Protein AF-A0A935WSQ1-F1 (afdb_monomer_lite)

Foldseek 3Di:
DDDQLVVLQQCQQQLCVLVVHDSVVSSLLQSLLCVQPVSVVLLVVLLVVLLCVVPVPDDPVRSVVLLVVLVVDDDRHHHADDDPVLSLLLLLCSLSSCVSSVNDDPDSVVCCVDPVNVVSPNSNSNRSSNSSNVSSND

pLDDT: mean 92.57, std 6.78, range [64.44, 98.25]

Sequence (138 aa):
MMNRERLTEMLTPTAAKLRNLRLDDAYHRVSEALR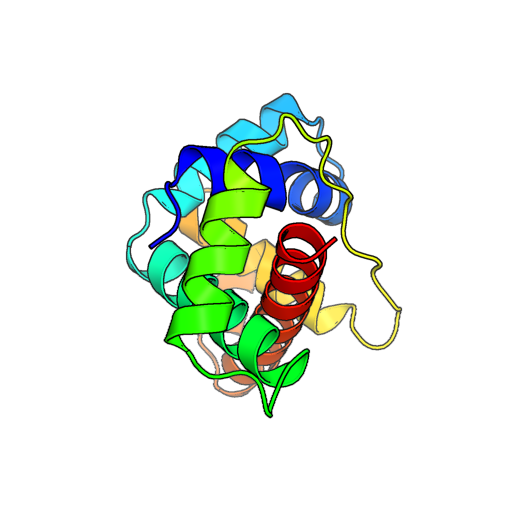NPRFLADLQTSIWEGLEAERPDEPEATRLDRVEKRGQRPRRYKAATVRPSDEGAWTAFSIWLDQSANIASGEAVDLLATDDGQRILRRGLALIGRHLANELLR

Structure (mmCIF, N/CA/C/O backbone):
data_AF-A0A935WSQ1-F1
#
_entry.id   AF-A0A935WSQ1-F1
#
loop_
_atom_site.group_PDB
_atom_site.id
_atom_site.type_symbol
_atom_site.label_atom_id
_atom_site.label_alt_id
_atom_site.label_comp_id
_atom_site.label_asym_id
_atom_site.label_entity_id
_atom_site.label_seq_id
_atom_site.pdbx_PDB_ins_code
_atom_site.Cartn_x
_atom_site.Cartn_y
_atom_site.Cartn_z
_atom_site.occupancy
_atom_site.B_iso_or_equiv
_atom_site.auth_seq_id
_atom_site.auth_comp_id
_atom_site.auth_asym_id
_atom_site.auth_atom_id
_atom_site.pdbx_PDB_model_num
ATOM 1 N N . MET A 1 1 ? -15.444 3.224 3.263 1.00 64.44 1 MET A N 1
ATOM 2 C CA . MET A 1 1 ? -14.330 3.113 2.287 1.00 64.44 1 MET A CA 1
ATOM 3 C C . MET A 1 1 ? -13.574 4.441 2.268 1.00 64.44 1 MET A C 1
ATOM 5 O O . MET A 1 1 ? -14.222 5.480 2.212 1.00 64.44 1 MET A O 1
ATOM 9 N N . MET A 1 2 ? -12.244 4.445 2.426 1.00 78.62 2 MET A N 1
ATOM 10 C CA . MET A 1 2 ? -11.464 5.695 2.516 1.00 78.62 2 MET A CA 1
ATOM 11 C C . MET A 1 2 ? -11.454 6.456 1.187 1.00 78.62 2 MET A C 1
ATOM 13 O O . MET A 1 2 ? -11.349 5.841 0.126 1.00 78.62 2 MET A O 1
ATOM 17 N N . ASN A 1 3 ? -11.524 7.791 1.244 1.00 88.25 3 ASN A N 1
ATOM 18 C CA . ASN A 1 3 ? -11.404 8.613 0.043 1.00 88.25 3 ASN A CA 1
ATOM 19 C C . ASN A 1 3 ? -9.964 8.573 -0.511 1.00 88.25 3 ASN A C 1
ATOM 21 O O . ASN A 1 3 ? -9.001 8.324 0.219 1.00 88.25 3 ASN A O 1
ATOM 25 N N . ARG A 1 4 ? -9.825 8.795 -1.823 1.00 91.75 4 ARG A N 1
ATOM 26 C CA . ARG A 1 4 ? -8.521 8.740 -2.503 1.00 91.75 4 ARG A CA 1
ATOM 27 C C . ARG A 1 4 ? -7.558 9.803 -1.993 1.00 91.75 4 ARG A C 1
ATOM 29 O O . ARG A 1 4 ? -6.399 9.486 -1.800 1.00 91.75 4 ARG A O 1
ATOM 36 N N . GLU A 1 5 ? -8.047 11.011 -1.725 1.00 92.06 5 GLU A N 1
ATOM 37 C CA . GLU A 1 5 ? -7.219 12.125 -1.252 1.00 92.06 5 GLU A CA 1
ATOM 38 C C . GLU A 1 5 ? -6.437 11.759 0.010 1.00 92.06 5 GLU A C 1
ATOM 40 O O . GLU A 1 5 ? -5.214 11.847 0.059 1.00 92.06 5 GLU A O 1
ATOM 45 N N . ARG A 1 6 ? -7.137 11.214 1.004 1.00 90.69 6 ARG A N 1
ATOM 46 C CA . ARG A 1 6 ? -6.519 10.768 2.245 1.00 90.69 6 ARG A CA 1
ATOM 47 C C . ARG A 1 6 ? -5.542 9.620 2.017 1.00 90.69 6 ARG A C 1
ATOM 49 O O . ARG A 1 6 ? -4.489 9.590 2.646 1.00 90.69 6 ARG A O 1
ATOM 56 N N . LEU A 1 7 ? -5.874 8.669 1.141 1.00 94.19 7 LEU A N 1
ATOM 57 C CA . LEU A 1 7 ? -4.944 7.597 0.773 1.00 94.19 7 LEU A CA 1
ATOM 58 C C . LEU A 1 7 ? -3.675 8.164 0.125 1.00 94.19 7 LEU A C 1
ATOM 60 O O . LEU A 1 7 ? -2.582 7.691 0.440 1.00 94.19 7 LEU A O 1
ATOM 64 N N . THR A 1 8 ? -3.803 9.206 -0.701 1.00 96.06 8 THR A N 1
ATOM 65 C CA . THR A 1 8 ? -2.666 9.913 -1.292 1.00 96.06 8 THR A CA 1
ATOM 66 C C . THR A 1 8 ? -1.782 10.505 -0.207 1.00 96.06 8 THR A C 1
ATOM 68 O O . THR A 1 8 ? -0.597 10.173 -0.135 1.00 96.06 8 THR A O 1
ATOM 71 N N . GLU A 1 9 ? -2.348 11.316 0.687 1.00 94.56 9 GLU A N 1
ATOM 72 C CA . GLU A 1 9 ? -1.610 11.945 1.789 1.00 94.56 9 GLU A CA 1
ATOM 73 C C . GLU A 1 9 ? -0.898 10.914 2.675 1.00 94.5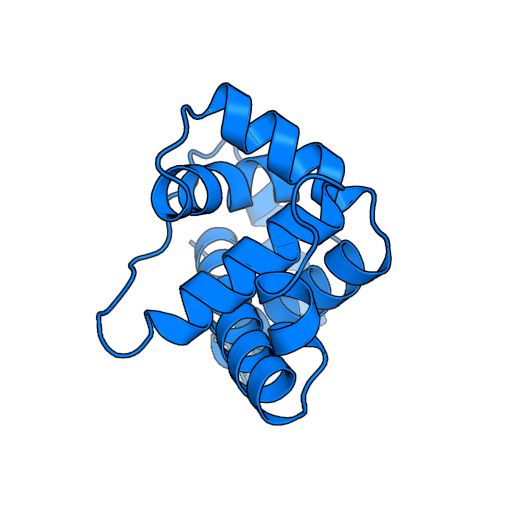6 9 GLU A C 1
ATOM 75 O O . GLU A 1 9 ? 0.251 11.105 3.072 1.00 94.56 9 GLU A O 1
ATOM 80 N N . MET A 1 10 ? -1.575 9.806 2.976 1.00 95.06 10 MET A N 1
ATOM 81 C CA . MET A 1 10 ? -1.059 8.742 3.832 1.00 95.06 10 MET A CA 1
ATOM 82 C C . MET A 1 10 ? 0.098 7.971 3.205 1.00 95.06 10 MET A C 1
ATOM 84 O O . MET A 1 10 ? 1.060 7.620 3.893 1.00 95.06 10 MET A O 1
ATOM 88 N N . LEU A 1 11 ? 0.004 7.682 1.909 1.00 96.75 11 LEU A N 1
ATOM 89 C CA . LEU A 1 11 ? 0.987 6.870 1.204 1.00 96.75 11 LEU A CA 1
ATOM 90 C C . LEU A 1 11 ? 2.190 7.697 0.723 1.00 96.75 11 LEU A C 1
ATOM 92 O O . LEU A 1 11 ? 3.295 7.158 0.615 1.00 96.75 11 LEU A O 1
ATOM 96 N N . THR A 1 12 ? 2.009 9.006 0.510 1.00 97.44 12 THR A N 1
ATOM 97 C CA . THR A 1 12 ? 3.034 9.932 -0.006 1.00 97.44 12 THR A CA 1
ATOM 98 C C . THR A 1 12 ? 4.370 9.856 0.745 1.00 97.44 12 THR A C 1
ATOM 100 O O . THR A 1 12 ? 5.393 9.668 0.084 1.00 97.44 12 THR A O 1
ATOM 103 N N . PRO A 1 13 ? 4.435 9.922 2.093 1.00 97.69 13 PRO A N 1
ATOM 104 C CA . PRO A 1 13 ? 5.711 9.856 2.808 1.00 97.69 13 PRO A CA 1
ATOM 105 C C . PRO A 1 13 ? 6.469 8.547 2.562 1.00 97.69 13 PRO A C 1
ATOM 107 O O . PRO A 1 13 ? 7.696 8.542 2.455 1.00 97.69 13 PRO A O 1
ATOM 110 N N . THR A 1 14 ? 5.747 7.428 2.462 1.00 97.88 14 THR A N 1
ATOM 111 C CA . THR A 1 14 ? 6.351 6.121 2.185 1.00 97.88 14 THR A CA 1
ATOM 112 C C . THR A 1 14 ? 6.828 6.039 0.739 1.00 97.88 14 THR A C 1
ATOM 114 O O . THR A 1 14 ? 7.962 5.630 0.509 1.00 97.88 14 THR A O 1
ATOM 117 N N . ALA A 1 15 ? 6.022 6.487 -0.228 1.00 97.00 15 ALA A N 1
ATOM 118 C CA . ALA A 1 15 ? 6.414 6.520 -1.638 1.00 97.00 15 ALA A CA 1
ATOM 119 C C . ALA A 1 15 ? 7.649 7.409 -1.872 1.00 97.00 15 ALA A C 1
ATOM 121 O O . ALA A 1 15 ? 8.596 6.984 -2.536 1.00 97.00 15 ALA A O 1
ATOM 122 N N . ALA A 1 16 ? 7.683 8.595 -1.254 1.00 97.56 16 ALA A N 1
ATOM 123 C CA . ALA A 1 16 ? 8.826 9.505 -1.300 1.00 97.56 16 ALA A CA 1
ATOM 124 C C . ALA A 1 16 ? 10.105 8.835 -0.786 1.00 97.56 16 ALA A C 1
ATOM 126 O O . ALA A 1 16 ? 11.147 8.908 -1.433 1.00 97.56 16 ALA A O 1
ATOM 127 N N . LYS A 1 17 ? 10.012 8.116 0.339 1.00 96.75 17 LYS A N 1
ATOM 128 C CA . LYS A 1 17 ? 11.141 7.383 0.920 1.00 96.75 17 LYS A CA 1
ATOM 129 C C . LYS A 1 17 ? 11.615 6.225 0.039 1.00 96.75 17 LYS A C 1
ATOM 131 O O . LYS A 1 17 ? 12.816 6.073 -0.144 1.00 96.75 17 LYS A O 1
ATOM 136 N N . LEU A 1 18 ? 10.699 5.414 -0.496 1.00 95.81 18 LEU A N 1
ATOM 137 C CA . LEU A 1 18 ? 11.043 4.237 -1.308 1.00 95.81 18 LEU A CA 1
ATOM 138 C C . LEU A 1 18 ? 11.696 4.607 -2.641 1.00 95.81 18 LEU A C 1
ATOM 140 O O . LEU A 1 18 ? 12.553 3.879 -3.130 1.00 95.81 18 LEU A O 1
ATOM 144 N N . ARG A 1 19 ? 11.279 5.726 -3.236 1.00 93.44 19 ARG A N 1
ATOM 145 C CA . ARG A 1 19 ? 11.737 6.163 -4.561 1.00 93.44 19 ARG A CA 1
ATOM 146 C C . ARG A 1 19 ? 12.732 7.323 -4.512 1.00 93.44 19 ARG A C 1
ATOM 148 O O . ARG A 1 19 ? 13.128 7.803 -5.569 1.00 93.44 19 ARG A O 1
ATOM 155 N N . ASN A 1 20 ? 13.121 7.766 -3.314 1.00 95.44 20 ASN A N 1
ATOM 156 C CA . ASN A 1 20 ? 13.954 8.949 -3.093 1.00 95.44 20 ASN A CA 1
ATOM 157 C C . ASN A 1 20 ? 13.434 10.186 -3.859 1.00 95.44 20 ASN A C 1
ATOM 159 O O . ASN A 1 20 ? 14.170 10.848 -4.589 1.00 95.44 20 ASN A O 1
ATOM 163 N N . LEU A 1 21 ? 12.132 10.453 -3.732 1.00 95.00 21 LEU A N 1
ATOM 164 C CA . LEU A 1 21 ? 11.441 11.553 -4.408 1.00 95.00 21 LEU A CA 1
ATOM 165 C C . LEU A 1 21 ? 11.179 12.711 -3.445 1.00 95.00 21 LEU A C 1
ATOM 167 O O . LEU A 1 21 ? 11.082 12.528 -2.228 1.00 95.00 21 LEU A O 1
ATOM 171 N N . ARG A 1 22 ? 10.971 13.905 -4.005 1.00 97.31 22 ARG A N 1
ATOM 172 C CA . ARG A 1 22 ? 10.360 15.014 -3.264 1.00 97.31 22 ARG A CA 1
ATOM 173 C C . ARG A 1 22 ? 8.904 14.664 -2.942 1.00 97.31 22 ARG A C 1
ATOM 175 O O . ARG A 1 22 ? 8.280 13.873 -3.648 1.00 97.31 22 ARG A O 1
ATOM 182 N N . LEU A 1 23 ? 8.357 15.263 -1.882 1.00 96.44 23 LEU A N 1
ATOM 183 C CA . LEU A 1 23 ? 6.983 14.979 -1.450 1.00 96.44 23 LEU A CA 1
ATOM 184 C C . LEU A 1 23 ? 5.949 15.315 -2.531 1.00 96.44 23 LEU A C 1
ATOM 186 O O . LEU A 1 23 ? 5.041 14.518 -2.729 1.00 96.44 23 LEU A O 1
ATOM 190 N N . ASP A 1 24 ? 6.115 16.421 -3.257 1.00 96.94 24 ASP A N 1
ATOM 191 C CA . ASP A 1 24 ? 5.171 16.833 -4.307 1.00 96.94 24 ASP A CA 1
ATOM 192 C C . ASP A 1 24 ? 5.161 15.842 -5.486 1.00 96.94 24 ASP A C 1
ATOM 194 O O . ASP A 1 24 ? 4.097 15.435 -5.955 1.00 96.94 24 ASP A O 1
ATOM 198 N N . ASP A 1 25 ? 6.341 15.372 -5.904 1.00 97.12 25 ASP A N 1
ATOM 199 C CA . ASP A 1 25 ? 6.481 14.364 -6.963 1.00 97.12 25 ASP A CA 1
ATOM 200 C C . ASP A 1 25 ? 5.882 13.020 -6.527 1.00 97.12 25 ASP A C 1
ATOM 202 O O . ASP A 1 25 ? 5.171 12.357 -7.285 1.00 97.12 25 ASP A O 1
ATOM 206 N N . ALA A 1 26 ? 6.145 12.616 -5.280 1.00 97.56 26 ALA A N 1
ATOM 207 C CA . ALA A 1 26 ? 5.578 11.404 -4.701 1.00 97.56 26 ALA A CA 1
ATOM 208 C C . ALA A 1 26 ? 4.052 11.495 -4.579 1.00 97.56 26 ALA A C 1
ATOM 210 O O . ALA A 1 26 ? 3.365 10.522 -4.885 1.00 97.56 26 ALA A O 1
ATOM 211 N N . TYR A 1 27 ? 3.522 12.652 -4.181 1.00 97.44 27 TYR A N 1
ATOM 212 C CA . TYR A 1 27 ? 2.087 12.899 -4.080 1.00 97.44 27 TYR A CA 1
ATOM 213 C C . TYR A 1 27 ? 1.417 12.766 -5.449 1.00 97.44 27 TYR A C 1
ATOM 215 O O . TYR A 1 27 ? 0.455 12.009 -5.587 1.00 97.44 27 TYR A O 1
ATOM 223 N N . HIS A 1 28 ? 1.960 13.423 -6.481 1.00 97.06 28 HIS A N 1
ATOM 224 C CA . HIS A 1 28 ? 1.454 13.294 -7.849 1.00 97.06 28 HIS A CA 1
ATOM 225 C C . HIS A 1 28 ? 1.456 11.837 -8.312 1.00 97.06 28 HIS A C 1
ATOM 227 O O . HIS A 1 28 ? 0.447 11.336 -8.805 1.00 97.06 28 HIS A O 1
ATOM 233 N N . ARG A 1 29 ? 2.564 11.130 -8.087 1.00 96.69 29 ARG A N 1
ATOM 234 C CA . ARG A 1 29 ? 2.722 9.731 -8.486 1.00 96.69 29 ARG A CA 1
ATOM 235 C C . ARG A 1 29 ? 1.733 8.798 -7.794 1.00 96.69 29 ARG A C 1
ATOM 237 O O . ARG A 1 29 ? 1.127 7.951 -8.444 1.00 96.69 29 ARG A O 1
ATOM 244 N N . VAL A 1 30 ? 1.543 8.969 -6.489 1.00 97.88 30 VAL A N 1
ATOM 245 C CA . VAL A 1 30 ? 0.555 8.211 -5.715 1.00 97.88 30 VAL A CA 1
ATOM 246 C C . VAL A 1 30 ? -0.864 8.529 -6.185 1.00 97.88 30 VAL A C 1
ATOM 248 O O . VAL A 1 30 ? -1.667 7.614 -6.351 1.00 97.88 30 VAL A O 1
ATOM 251 N N . SER A 1 31 ? -1.173 9.805 -6.420 1.00 97.69 31 SER A N 1
ATOM 252 C CA . SER A 1 31 ? -2.489 10.241 -6.891 1.00 97.69 31 SER A CA 1
ATOM 253 C C . SER A 1 31 ? -2.846 9.600 -8.234 1.00 97.69 31 SER A C 1
ATOM 255 O O . SER A 1 31 ? -3.955 9.087 -8.391 1.00 97.69 31 SER A O 1
ATOM 257 N N . GLU A 1 32 ? -1.893 9.536 -9.172 1.00 97.94 32 GLU A N 1
ATOM 258 C CA . GLU A 1 32 ? -2.071 8.822 -10.442 1.00 97.94 32 GLU A CA 1
ATOM 259 C C . GLU A 1 32 ? -2.216 7.307 -10.239 1.00 97.94 32 GLU A C 1
ATOM 261 O O . GLU A 1 32 ? -3.146 6.714 -10.784 1.00 97.94 32 GLU A O 1
ATOM 266 N N . ALA A 1 33 ? -1.389 6.678 -9.394 1.00 97.62 33 ALA A N 1
ATOM 267 C CA . ALA A 1 33 ? -1.515 5.249 -9.084 1.00 97.62 33 ALA A CA 1
ATOM 268 C C . ALA A 1 33 ? -2.898 4.886 -8.515 1.00 97.62 33 ALA A C 1
ATOM 270 O O . ALA A 1 33 ? -3.489 3.880 -8.900 1.00 97.62 33 ALA A O 1
ATOM 271 N N . LEU A 1 34 ? -3.463 5.729 -7.644 1.00 97.75 34 LEU A N 1
ATOM 272 C CA . LEU A 1 34 ? -4.789 5.532 -7.043 1.00 97.75 34 LEU A CA 1
ATOM 273 C C . LEU A 1 34 ? -5.955 5.729 -8.027 1.00 97.75 34 LEU A C 1
ATOM 275 O O . LEU A 1 34 ? -7.109 5.479 -7.665 1.00 97.75 34 LEU A O 1
ATOM 279 N N . ARG A 1 35 ? -5.695 6.170 -9.266 1.00 96.75 35 ARG A N 1
ATOM 280 C CA . ARG A 1 35 ? -6.687 6.128 -10.353 1.00 96.75 35 ARG A CA 1
ATOM 281 C C . ARG A 1 35 ? -6.816 4.734 -10.956 1.00 96.75 35 ARG A C 1
ATOM 283 O O . ARG A 1 35 ? -7.859 4.445 -11.537 1.00 96.75 35 ARG A O 1
ATOM 290 N N . ASN A 1 36 ? -5.809 3.873 -10.800 1.00 96.81 36 ASN A N 1
ATOM 291 C CA . ASN A 1 36 ? -5.892 2.475 -11.201 1.00 96.81 36 ASN A CA 1
ATOM 292 C C . ASN A 1 36 ? -6.817 1.709 -10.228 1.00 96.81 36 ASN A C 1
ATOM 294 O O . ASN A 1 36 ? -6.489 1.591 -9.042 1.00 96.81 36 ASN A O 1
ATOM 298 N N . PRO A 1 37 ? -7.958 1.157 -10.692 1.00 96.00 37 PRO A N 1
ATOM 299 C CA . PRO A 1 37 ? -8.924 0.505 -9.808 1.00 96.00 37 PRO A CA 1
ATOM 300 C C . PRO A 1 37 ? -8.361 -0.718 -9.082 1.00 96.00 37 PRO A C 1
ATOM 302 O O . PRO A 1 37 ? -8.721 -0.962 -7.934 1.00 96.00 37 PRO A O 1
ATOM 305 N N . ARG A 1 38 ? -7.460 -1.468 -9.731 1.00 95.81 38 ARG A N 1
ATOM 306 C CA . ARG A 1 38 ? -6.841 -2.658 -9.140 1.00 95.81 38 ARG A CA 1
ATOM 307 C C . ARG A 1 38 ? -5.888 -2.271 -8.016 1.00 95.81 38 ARG A C 1
ATOM 309 O O . ARG A 1 38 ? -5.990 -2.822 -6.930 1.00 95.81 38 ARG A O 1
ATOM 316 N N . PHE A 1 39 ? -5.030 -1.275 -8.245 1.00 96.75 39 PHE A N 1
ATOM 317 C CA . PHE A 1 39 ? -4.141 -0.756 -7.203 1.00 96.75 39 PHE A CA 1
ATOM 318 C C . PHE A 1 39 ? -4.924 -0.240 -5.993 1.00 96.75 39 PHE A C 1
ATOM 320 O O . PHE A 1 39 ? -4.589 -0.558 -4.853 1.00 96.75 39 PHE A O 1
ATOM 327 N N . LEU A 1 40 ? -5.989 0.529 -6.244 1.00 96.81 40 LEU A N 1
ATOM 328 C CA . LEU A 1 40 ? -6.850 1.049 -5.187 1.00 96.81 40 LEU A CA 1
ATOM 329 C C . LEU A 1 40 ? -7.508 -0.080 -4.382 1.00 96.81 40 LEU A C 1
ATOM 331 O O . LEU A 1 40 ? -7.500 -0.020 -3.153 1.00 96.81 40 LEU A O 1
ATOM 335 N N . ALA A 1 41 ? -8.052 -1.094 -5.059 1.00 96.50 41 ALA A N 1
ATOM 336 C CA . ALA A 1 41 ? -8.682 -2.241 -4.413 1.00 96.50 41 ALA A CA 1
ATOM 337 C C . ALA A 1 41 ? -7.677 -3.043 -3.573 1.00 96.50 41 ALA A C 1
ATOM 339 O O . ALA A 1 41 ? -7.912 -3.246 -2.385 1.00 96.50 41 ALA A O 1
ATOM 340 N N . ASP A 1 42 ? -6.530 -3.415 -4.148 1.00 97.31 42 ASP A N 1
ATOM 341 C CA . ASP A 1 42 ? -5.485 -4.181 -3.457 1.00 97.31 42 ASP A CA 1
ATOM 342 C C . ASP A 1 42 ? -4.974 -3.436 -2.213 1.00 97.31 42 ASP A C 1
ATOM 344 O O . ASP A 1 42 ? -4.800 -4.027 -1.142 1.00 97.31 42 ASP A O 1
ATOM 348 N N . LEU A 1 43 ? -4.779 -2.116 -2.322 1.00 97.31 43 LEU A N 1
ATOM 349 C CA . LEU A 1 43 ? -4.354 -1.278 -1.204 1.00 97.31 43 LEU A CA 1
ATOM 350 C C . LEU A 1 43 ? -5.416 -1.226 -0.100 1.00 97.31 43 LEU A C 1
ATOM 352 O O . LEU A 1 43 ? -5.080 -1.364 1.074 1.00 97.31 43 LEU A O 1
ATOM 356 N N . GLN A 1 44 ? -6.687 -1.027 -0.450 1.00 95.69 44 GLN A N 1
ATOM 357 C CA . GLN A 1 44 ? -7.769 -0.961 0.533 1.00 95.69 44 GLN A CA 1
ATOM 358 C C . GLN A 1 44 ? -7.991 -2.297 1.242 1.00 95.69 44 GLN A C 1
ATOM 360 O O . GLN A 1 44 ? -8.141 -2.294 2.464 1.00 95.69 44 GLN A O 1
ATOM 365 N N . THR A 1 45 ? -7.940 -3.413 0.513 1.00 96.81 45 THR A N 1
ATOM 366 C CA . THR A 1 45 ? -7.971 -4.760 1.098 1.00 96.81 45 THR A CA 1
ATOM 367 C C . THR A 1 45 ? -6.820 -4.940 2.081 1.00 96.81 45 THR A C 1
ATOM 369 O O . THR A 1 45 ? -7.049 -5.284 3.235 1.00 96.81 45 THR A O 1
ATOM 372 N N . SER A 1 46 ? -5.596 -4.588 1.684 1.00 97.44 46 SER A N 1
ATOM 373 C CA . SER A 1 46 ? -4.419 -4.736 2.552 1.00 97.44 46 SER A CA 1
ATOM 374 C C . SER A 1 46 ? -4.492 -3.865 3.812 1.00 97.44 46 SER A C 1
ATOM 376 O O . SER A 1 46 ? -4.042 -4.266 4.885 1.00 97.44 46 SER A O 1
ATOM 378 N N . ILE A 1 47 ? -5.045 -2.649 3.709 1.00 95.94 47 ILE A N 1
ATOM 379 C CA . ILE A 1 47 ? -5.295 -1.784 4.873 1.00 95.94 47 ILE A CA 1
ATOM 380 C C . ILE A 1 47 ? -6.311 -2.440 5.806 1.00 95.94 47 ILE A C 1
ATOM 382 O O . ILE A 1 47 ? -6.116 -2.419 7.021 1.00 95.94 47 ILE A O 1
ATOM 386 N N . TRP A 1 48 ? -7.385 -3.005 5.254 1.00 94.94 48 TRP A N 1
ATOM 387 C CA . TRP A 1 48 ? -8.420 -3.667 6.038 1.00 94.94 48 TRP A CA 1
ATOM 388 C C . TRP A 1 48 ? -7.877 -4.886 6.785 1.00 94.94 48 TRP A C 1
ATOM 390 O O . TRP A 1 48 ? -8.005 -4.948 8.005 1.00 94.94 48 TRP A O 1
ATOM 400 N N . GLU A 1 49 ? -7.164 -5.770 6.089 1.00 95.75 49 GLU A N 1
ATOM 401 C CA . GLU A 1 49 ? -6.465 -6.914 6.688 1.00 95.75 49 GLU A CA 1
ATOM 402 C C . GLU A 1 49 ? -5.488 -6.461 7.787 1.00 95.75 49 GLU A C 1
ATOM 404 O O . GLU A 1 49 ? -5.405 -7.060 8.859 1.00 95.75 49 GLU A O 1
ATOM 409 N N . GLY A 1 50 ? -4.779 -5.348 7.564 1.00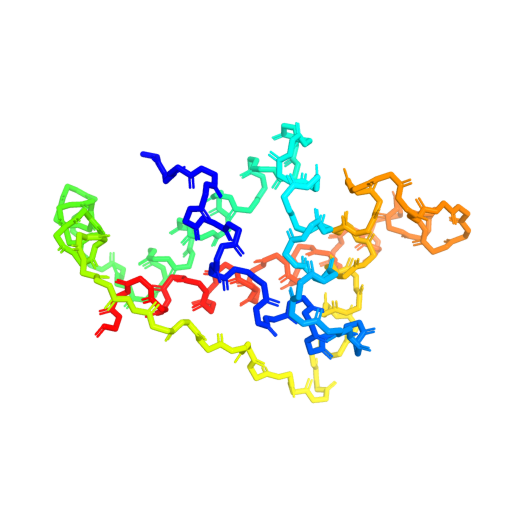 95.56 50 GLY A N 1
ATOM 410 C CA . GLY A 1 50 ? -3.920 -4.733 8.574 1.00 95.56 50 GLY A CA 1
ATOM 411 C C . GLY A 1 50 ? -4.685 -4.261 9.816 1.00 95.56 50 GLY A C 1
ATOM 412 O O . GLY A 1 50 ? -4.208 -4.444 10.936 1.00 95.56 50 GLY A O 1
ATOM 413 N N . LEU A 1 51 ? -5.872 -3.670 9.647 1.00 93.25 51 LEU A N 1
ATOM 414 C CA . LEU A 1 51 ? -6.719 -3.234 10.761 1.00 93.25 51 LEU A CA 1
ATOM 415 C C . LEU A 1 51 ? -7.313 -4.419 11.536 1.00 93.25 51 LEU A C 1
ATOM 417 O O . LEU A 1 51 ? -7.457 -4.331 12.757 1.00 93.25 51 LEU A O 1
ATOM 421 N N . GLU A 1 52 ? -7.665 -5.507 10.849 1.00 94.06 52 GLU A N 1
ATOM 422 C CA . GLU A 1 52 ? -8.107 -6.756 11.478 1.00 94.06 52 GLU A CA 1
ATOM 423 C C . GLU A 1 52 ? -6.973 -7.383 12.292 1.00 94.06 52 GLU A C 1
ATOM 425 O O . GLU A 1 52 ? -7.169 -7.719 13.458 1.00 94.06 52 GLU A O 1
ATOM 430 N N . ALA A 1 53 ? -5.761 -7.443 11.737 1.00 93.19 53 ALA A N 1
ATOM 431 C CA . ALA A 1 53 ? -4.602 -8.016 12.415 1.00 93.19 53 ALA A CA 1
ATOM 432 C C . ALA A 1 53 ? -4.164 -7.228 13.666 1.00 93.19 53 ALA A C 1
ATOM 434 O O . ALA A 1 53 ? -3.739 -7.825 14.653 1.00 93.19 53 ALA A O 1
ATOM 435 N N . GLU A 1 54 ? -4.257 -5.894 13.654 1.00 89.44 54 GLU A N 1
ATOM 436 C CA . GLU A 1 54 ? -3.905 -5.061 14.818 1.00 89.44 54 GLU A CA 1
ATOM 437 C C . GLU A 1 54 ? -4.968 -5.113 15.934 1.00 89.44 54 GLU A C 1
ATOM 439 O O . GLU A 1 54 ? -4.679 -4.787 17.091 1.00 89.44 54 GLU A O 1
ATOM 444 N N . ARG A 1 55 ? -6.210 -5.500 15.606 1.00 86.00 55 ARG A N 1
ATOM 445 C CA . ARG A 1 55 ? -7.352 -5.554 16.534 1.00 86.00 55 ARG A CA 1
ATOM 446 C C . ARG A 1 55 ? -8.263 -6.754 16.227 1.00 86.00 55 ARG A C 1
ATOM 448 O O . ARG A 1 55 ? -9.405 -6.526 15.830 1.00 86.00 55 ARG A O 1
ATOM 455 N N . PRO A 1 56 ? -7.814 -8.004 16.425 1.00 88.25 56 PRO A N 1
ATOM 456 C CA . PRO A 1 56 ? -8.558 -9.193 15.990 1.00 88.25 56 PRO A CA 1
ATOM 457 C C . PRO A 1 56 ? -9.914 -9.352 16.689 1.00 88.25 56 PRO A C 1
ATOM 459 O O . PRO A 1 56 ? -10.877 -9.791 16.070 1.00 88.25 56 PRO A O 1
ATOM 462 N N . ASP A 1 57 ? -10.014 -8.921 17.948 1.00 91.00 57 ASP A N 1
ATOM 463 C CA . ASP A 1 57 ? -11.225 -9.081 18.763 1.00 91.00 57 ASP A CA 1
ATOM 464 C C . ASP A 1 57 ? -12.198 -7.890 18.662 1.00 91.00 57 ASP A C 1
ATOM 466 O O . ASP A 1 57 ? -13.267 -7.897 19.274 1.00 91.00 57 ASP A O 1
ATOM 470 N N . GLU A 1 58 ? -11.837 -6.825 17.933 1.00 91.06 58 GLU A N 1
ATOM 471 C CA . GLU A 1 58 ? -12.702 -5.648 17.783 1.00 91.06 58 GLU A CA 1
ATOM 472 C C . GLU A 1 58 ? -13.775 -5.919 16.709 1.00 91.06 58 GLU A C 1
ATOM 474 O O . GLU A 1 58 ? -13.432 -6.293 15.582 1.00 91.06 58 GLU A O 1
ATOM 479 N N . PRO A 1 59 ? -15.074 -5.710 17.004 1.00 92.75 59 PRO A N 1
ATOM 480 C CA . PRO A 1 59 ? -16.120 -5.832 15.996 1.00 92.75 59 PRO A CA 1
ATOM 481 C C . PRO A 1 59 ? -15.901 -4.859 14.835 1.00 92.75 59 PRO A C 1
ATOM 483 O O . PRO A 1 59 ? -15.489 -3.714 15.036 1.00 92.75 59 PRO A O 1
ATOM 486 N N . GLU A 1 60 ? -16.255 -5.287 13.624 1.00 90.31 60 GLU A N 1
ATOM 487 C CA . GLU A 1 60 ? -16.110 -4.492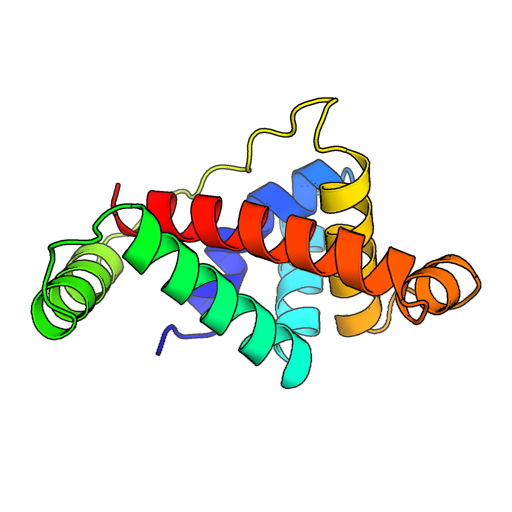 12.399 1.00 90.31 60 GLU A CA 1
ATOM 488 C C . GLU A 1 60 ? -16.730 -3.091 12.517 1.00 90.31 60 GLU A C 1
ATOM 490 O O . GLU A 1 60 ? -16.074 -2.098 12.204 1.00 90.31 60 GLU A O 1
ATOM 495 N N . ALA A 1 61 ? -17.955 -2.991 13.040 1.00 89.44 61 ALA A N 1
ATOM 496 C CA . ALA A 1 61 ? -18.641 -1.711 13.218 1.00 89.44 61 ALA A CA 1
ATOM 497 C C . ALA A 1 61 ? -17.849 -0.740 14.116 1.00 89.44 61 ALA A C 1
ATOM 499 O O . ALA A 1 61 ? -17.735 0.447 13.811 1.00 89.44 61 ALA A O 1
ATOM 500 N N . THR A 1 62 ? -17.242 -1.250 15.191 1.00 90.06 62 THR A N 1
ATOM 501 C CA . THR A 1 62 ? -16.411 -0.457 16.109 1.00 90.06 62 THR A CA 1
ATOM 502 C C . THR A 1 62 ? -15.123 0.009 15.428 1.00 90.06 62 THR A C 1
ATOM 504 O O . THR A 1 62 ? -14.693 1.152 15.604 1.00 90.06 62 THR A O 1
ATOM 507 N N . ARG A 1 63 ? -14.516 -0.853 14.607 1.00 90.00 63 ARG A N 1
ATOM 508 C CA . ARG A 1 63 ? -13.322 -0.528 13.818 1.00 90.00 63 ARG A CA 1
ATOM 509 C C . ARG A 1 63 ? -13.616 0.573 12.793 1.00 90.00 63 ARG A C 1
ATOM 511 O O . ARG A 1 63 ? -12.834 1.519 12.684 1.00 90.00 63 ARG A O 1
ATOM 518 N N . LEU A 1 64 ? -14.751 0.492 12.095 1.00 88.00 64 LEU A N 1
ATOM 519 C CA . LEU A 1 64 ? -15.196 1.507 11.133 1.00 88.00 64 LEU A CA 1
ATOM 520 C C . LEU A 1 64 ? -15.424 2.865 11.805 1.00 88.00 64 LEU A C 1
ATOM 522 O O . LEU A 1 64 ? -14.820 3.855 11.389 1.00 88.00 64 LEU A O 1
ATOM 526 N N . ASP A 1 65 ? -16.195 2.898 12.893 1.00 88.69 65 ASP A N 1
ATOM 527 C CA . ASP A 1 65 ? -16.458 4.119 13.666 1.00 88.69 65 ASP A CA 1
ATOM 528 C C . ASP A 1 65 ? -15.152 4.782 14.144 1.00 88.69 65 ASP A C 1
ATOM 530 O O . ASP A 1 65 ? -14.974 6.001 14.062 1.00 88.69 65 ASP A O 1
ATOM 534 N N . ARG A 1 66 ? -14.167 3.982 14.568 1.00 87.19 66 ARG A N 1
ATOM 535 C CA . ARG A 1 66 ? -12.848 4.484 14.972 1.00 87.19 66 ARG A CA 1
ATOM 536 C C . ARG A 1 66 ? -12.074 5.104 13.808 1.00 87.19 66 ARG A C 1
ATOM 538 O O . ARG A 1 66 ? -11.484 6.176 13.980 1.00 87.19 66 ARG A O 1
ATOM 545 N N . VAL A 1 67 ? -12.047 4.444 12.649 1.00 86.88 67 VAL A N 1
ATOM 546 C CA . VAL A 1 67 ? -11.364 4.943 11.441 1.00 86.88 67 VAL A CA 1
ATOM 547 C C . VAL A 1 67 ? -11.992 6.253 10.959 1.00 86.88 67 VAL A C 1
ATOM 549 O O . VAL A 1 67 ? -11.263 7.173 10.565 1.00 86.88 67 VAL A O 1
ATOM 552 N N . GLU A 1 68 ? -13.319 6.369 11.037 1.00 85.88 68 GLU A N 1
ATOM 553 C CA . GLU A 1 68 ? -14.056 7.591 10.705 1.00 85.88 68 GLU A CA 1
ATOM 554 C C . GLU A 1 68 ? -13.744 8.721 11.690 1.00 85.88 68 GLU A C 1
ATOM 556 O O . GLU A 1 68 ? -13.274 9.784 11.276 1.00 85.88 68 GLU A O 1
ATOM 561 N N . LYS A 1 69 ? -13.887 8.476 12.999 1.00 84.12 69 LYS A N 1
ATOM 562 C CA . LYS A 1 69 ? -13.606 9.470 14.052 1.00 84.12 69 LYS A CA 1
ATOM 563 C C . LYS A 1 69 ? -12.174 9.994 14.006 1.00 84.12 69 LYS A C 1
ATOM 565 O O . LYS A 1 69 ? -11.936 11.191 14.170 1.00 84.12 69 LYS A O 1
ATOM 570 N N . ARG A 1 70 ? -11.193 9.114 13.786 1.00 80.44 70 ARG A N 1
ATOM 571 C CA . ARG A 1 70 ? -9.778 9.516 13.680 1.00 80.44 70 ARG A CA 1
ATOM 572 C C . ARG A 1 70 ? -9.454 10.175 12.344 1.00 80.44 70 ARG A C 1
ATOM 574 O O . ARG A 1 70 ? -8.485 10.928 12.266 1.00 80.44 70 ARG A O 1
ATOM 581 N N . GLY A 1 71 ? -10.267 9.929 11.320 1.00 71.50 71 GLY A N 1
ATOM 582 C CA . GLY A 1 71 ? -10.113 10.506 9.992 1.00 71.50 71 GLY A CA 1
ATOM 583 C C . GLY A 1 71 ? -10.456 11.969 9.843 1.00 71.50 71 GLY A C 1
ATOM 584 O O . GLY A 1 71 ? -10.007 12.589 8.888 1.00 71.50 71 GLY A O 1
ATOM 585 N N . GLN A 1 72 ? -11.189 12.533 10.792 1.00 71.06 72 GLN A N 1
ATOM 586 C CA . GLN A 1 72 ? -11.603 13.933 10.754 1.00 71.06 72 GLN A CA 1
ATOM 587 C C . GLN A 1 72 ? -10.536 14.898 11.300 1.00 71.06 72 GLN A C 1
ATOM 589 O O . GLN A 1 72 ? -10.763 16.104 11.357 1.00 71.06 72 GLN A O 1
ATOM 594 N N . ARG A 1 73 ? -9.372 14.397 11.739 1.00 68.62 73 ARG A N 1
ATOM 595 C CA . ARG A 1 73 ? -8.324 15.214 12.368 1.00 68.62 73 ARG A CA 1
ATOM 596 C C . ARG A 1 73 ? -7.185 15.510 11.386 1.00 68.62 73 ARG A C 1
ATOM 598 O O . ARG A 1 73 ? -6.621 14.555 10.851 1.00 68.62 73 ARG A O 1
ATOM 605 N N . PRO A 1 74 ? -6.770 16.782 11.219 1.00 65.75 74 PRO A N 1
ATOM 606 C CA . PRO A 1 74 ? -5.584 17.123 10.439 1.00 65.75 74 PRO A CA 1
ATOM 607 C C . PRO A 1 74 ? -4.360 16.419 11.022 1.00 65.75 74 PRO A C 1
ATOM 609 O O . PRO A 1 74 ? -4.073 16.551 12.218 1.00 65.75 74 PRO A O 1
ATOM 612 N N . ARG A 1 75 ? -3.642 15.647 10.203 1.00 79.50 75 ARG A N 1
ATOM 613 C CA . ARG A 1 75 ? -2.496 14.854 10.658 1.00 79.50 75 ARG A CA 1
ATOM 614 C C . ARG A 1 75 ? -1.385 14.818 9.627 1.00 79.50 75 ARG A C 1
ATOM 616 O O . ARG A 1 75 ? -1.624 14.769 8.430 1.00 79.50 75 ARG A O 1
ATOM 623 N N . ARG A 1 76 ? -0.150 14.794 10.131 1.00 85.62 76 ARG A N 1
ATOM 624 C CA . ARG A 1 76 ? 1.036 14.476 9.336 1.00 85.62 76 ARG A CA 1
ATOM 625 C C . ARG A 1 76 ? 1.291 12.978 9.418 1.00 85.62 76 ARG A C 1
ATOM 627 O O . ARG A 1 76 ? 1.608 12.476 10.501 1.00 85.62 76 ARG A O 1
ATOM 634 N N . TYR A 1 77 ? 1.162 12.300 8.287 1.00 91.75 77 TYR A N 1
ATOM 635 C CA . TYR A 1 77 ? 1.453 10.877 8.174 1.00 91.75 77 TYR A CA 1
ATOM 636 C C . TYR A 1 77 ? 2.958 10.625 8.137 1.00 91.75 77 TYR A C 1
ATOM 638 O O . TYR A 1 77 ? 3.737 11.448 7.645 1.00 91.75 77 TYR A O 1
ATOM 646 N N . LYS A 1 78 ? 3.381 9.494 8.697 1.00 94.56 78 LYS A N 1
ATOM 647 C CA . LYS A 1 78 ? 4.786 9.079 8.715 1.00 94.56 78 LYS A CA 1
ATOM 648 C C . LYS A 1 78 ? 5.075 8.055 7.625 1.00 94.56 78 LYS A C 1
ATOM 650 O O . LYS A 1 78 ? 4.242 7.211 7.306 1.00 94.56 78 LYS A O 1
ATOM 655 N N . ALA A 1 79 ? 6.297 8.099 7.101 1.00 96.69 79 ALA A N 1
ATOM 656 C CA . ALA A 1 79 ? 6.800 7.070 6.201 1.00 96.69 79 ALA A CA 1
ATOM 657 C C . ALA A 1 79 ? 6.974 5.737 6.940 1.00 96.69 79 ALA A C 1
ATOM 659 O O . ALA A 1 79 ? 7.365 5.717 8.112 1.00 96.69 79 ALA A O 1
ATOM 660 N N . ALA A 1 80 ? 6.747 4.630 6.236 1.00 96.69 80 ALA A N 1
ATOM 661 C CA . ALA A 1 80 ? 6.996 3.300 6.767 1.00 96.69 80 ALA A CA 1
ATOM 662 C C . ALA A 1 80 ? 8.483 3.079 7.104 1.00 96.69 80 ALA A C 1
ATOM 664 O O . ALA A 1 80 ? 9.408 3.609 6.464 1.00 96.69 80 ALA A O 1
ATOM 665 N N . THR A 1 81 ? 8.729 2.254 8.119 1.00 95.06 81 THR A N 1
ATOM 666 C CA . THR A 1 81 ? 10.074 1.767 8.436 1.00 95.06 81 THR A CA 1
ATOM 667 C C . THR A 1 81 ? 10.389 0.561 7.559 1.00 95.06 81 THR A C 1
ATOM 669 O O . THR A 1 81 ? 9.739 -0.474 7.666 1.00 95.06 81 THR A O 1
ATOM 672 N N . VAL A 1 82 ? 11.410 0.693 6.713 1.00 93.75 82 VAL A N 1
ATOM 673 C CA . VAL A 1 82 ? 11.905 -0.377 5.840 1.00 93.75 82 VAL A CA 1
ATOM 674 C C . VAL A 1 82 ? 12.999 -1.128 6.589 1.00 93.75 82 VAL A C 1
ATOM 676 O O . VAL A 1 82 ? 14.012 -0.534 6.956 1.00 93.75 82 VAL A O 1
ATOM 679 N N . ARG A 1 83 ? 12.774 -2.415 6.861 1.00 94.50 83 ARG A N 1
ATOM 680 C CA . ARG A 1 83 ? 13.779 -3.309 7.450 1.00 94.50 83 ARG A CA 1
ATOM 681 C C . ARG A 1 83 ? 14.506 -4.052 6.324 1.00 94.50 83 ARG A C 1
ATOM 683 O O . ARG A 1 83 ? 13.840 -4.408 5.353 1.00 94.50 83 ARG A O 1
ATOM 690 N N . PRO A 1 84 ? 15.809 -4.366 6.462 1.00 94.06 84 PRO A N 1
ATOM 691 C CA . PRO A 1 84 ? 16.545 -5.110 5.433 1.00 94.06 84 PRO A CA 1
ATOM 692 C C . PRO A 1 84 ? 15.882 -6.444 5.050 1.00 94.06 84 PRO A C 1
ATOM 694 O O . PRO A 1 84 ? 15.813 -6.804 3.883 1.00 94.06 84 PRO A O 1
ATOM 697 N N . SER A 1 85 ? 15.285 -7.141 6.023 1.00 95.12 85 SER A N 1
ATOM 698 C CA . SER A 1 85 ? 14.551 -8.401 5.816 1.00 95.12 85 SER A CA 1
ATOM 699 C C . SER A 1 85 ? 13.306 -8.294 4.926 1.00 95.12 85 SER A C 1
ATOM 701 O O . SER A 1 85 ? 12.746 -9.319 4.537 1.00 95.12 85 SER A O 1
ATOM 703 N N . ASP A 1 86 ? 12.837 -7.075 4.657 1.00 96.06 86 ASP A N 1
ATOM 704 C CA . ASP A 1 86 ? 11.611 -6.776 3.916 1.00 96.06 86 ASP A CA 1
ATOM 705 C C . ASP A 1 86 ? 11.883 -5.986 2.626 1.00 96.06 86 ASP A C 1
ATOM 707 O O . ASP A 1 86 ? 10.942 -5.605 1.931 1.00 96.06 86 ASP A O 1
ATOM 711 N N . GLU A 1 87 ? 13.149 -5.730 2.289 1.00 95.06 87 GLU A N 1
ATOM 712 C CA . GLU A 1 87 ? 13.531 -4.845 1.185 1.00 95.06 87 GLU A CA 1
ATOM 713 C C . GLU A 1 87 ? 12.928 -5.285 -0.154 1.00 95.06 87 GLU A C 1
ATOM 715 O O . GLU A 1 87 ? 12.292 -4.483 -0.831 1.00 95.06 87 GLU A O 1
ATOM 720 N N . GLY A 1 88 ? 13.005 -6.577 -0.492 1.00 95.75 88 GLY A N 1
ATOM 721 C CA . GLY A 1 88 ? 12.405 -7.100 -1.725 1.00 95.75 88 GLY A CA 1
ATOM 722 C C . GLY A 1 88 ? 10.889 -6.871 -1.815 1.00 95.75 88 GLY A C 1
ATOM 723 O O . GLY A 1 88 ? 10.374 -6.557 -2.885 1.00 95.75 88 GLY A O 1
ATOM 724 N N . ALA A 1 89 ? 10.176 -6.959 -0.690 1.00 97.62 89 ALA A N 1
ATOM 725 C CA . ALA A 1 89 ? 8.734 -6.720 -0.630 1.00 97.62 89 ALA A CA 1
ATOM 726 C C . ALA A 1 89 ? 8.394 -5.234 -0.829 1.00 97.62 89 ALA A C 1
ATOM 728 O O . ALA A 1 89 ? 7.468 -4.898 -1.569 1.00 97.62 89 ALA A O 1
ATOM 729 N N . TRP A 1 90 ? 9.177 -4.340 -0.223 1.00 97.62 90 TRP A N 1
ATOM 730 C CA . TRP A 1 90 ? 9.052 -2.898 -0.434 1.00 97.62 90 TRP A CA 1
ATOM 731 C C . TRP A 1 90 ? 9.382 -2.486 -1.870 1.00 97.62 90 TRP A C 1
ATOM 733 O O . TRP A 1 90 ? 8.669 -1.666 -2.450 1.00 97.62 90 TRP A O 1
ATOM 743 N N . THR A 1 91 ? 10.405 -3.097 -2.468 1.00 95.69 91 THR A N 1
ATOM 744 C CA . THR A 1 91 ? 10.765 -2.889 -3.873 1.00 95.69 91 THR A CA 1
ATOM 745 C C . THR A 1 91 ? 9.635 -3.334 -4.796 1.00 95.69 91 THR A C 1
ATOM 747 O O . THR A 1 91 ? 9.210 -2.544 -5.640 1.00 95.69 91 THR A O 1
ATOM 750 N N . ALA A 1 92 ? 9.080 -4.533 -4.593 1.00 96.75 92 ALA A N 1
ATOM 751 C CA . ALA A 1 92 ? 7.948 -5.034 -5.373 1.00 96.75 92 ALA A CA 1
ATOM 752 C C . ALA A 1 92 ? 6.722 -4.114 -5.277 1.00 96.75 92 ALA A C 1
ATOM 754 O O . ALA A 1 92 ? 6.138 -3.757 -6.299 1.00 96.75 92 ALA A O 1
ATOM 755 N N . PHE A 1 93 ? 6.377 -3.656 -4.068 1.00 97.75 93 PHE A N 1
ATOM 756 C CA . PHE A 1 93 ? 5.311 -2.670 -3.882 1.00 97.75 93 PHE A CA 1
ATOM 757 C C . PHE A 1 93 ? 5.596 -1.359 -4.630 1.00 97.75 93 PHE A C 1
ATOM 759 O O . PHE A 1 93 ? 4.704 -0.811 -5.274 1.00 97.75 93 PHE A O 1
ATOM 766 N N . SER A 1 94 ? 6.838 -0.864 -4.586 1.00 96.25 94 SER A N 1
ATOM 767 C CA . SER A 1 94 ? 7.219 0.373 -5.276 1.00 96.25 94 SER A CA 1
ATOM 768 C C . SER A 1 94 ? 7.100 0.258 -6.800 1.00 96.25 94 SER A C 1
ATOM 770 O O . SER A 1 94 ? 6.622 1.187 -7.445 1.00 96.25 94 SER A O 1
ATOM 772 N N . ILE A 1 95 ? 7.463 -0.896 -7.373 1.00 95.88 95 ILE A N 1
ATOM 773 C CA . ILE A 1 95 ? 7.303 -1.171 -8.806 1.00 95.88 95 ILE A CA 1
ATOM 774 C C . ILE A 1 95 ? 5.814 -1.229 -9.158 1.00 95.88 95 ILE A C 1
ATOM 776 O O . ILE A 1 95 ? 5.406 -0.633 -10.150 1.00 95.88 95 ILE A O 1
ATOM 780 N N . TRP A 1 96 ? 4.989 -1.880 -8.330 1.00 96.50 96 TRP A N 1
ATOM 781 C CA . TRP A 1 96 ? 3.543 -1.953 -8.553 1.00 96.50 96 TRP A CA 1
ATOM 782 C C . TRP A 1 96 ? 2.866 -0.578 -8.515 1.00 96.50 96 TRP A C 1
ATOM 784 O O . TRP A 1 96 ? 2.030 -0.270 -9.367 1.00 96.50 96 TRP A O 1
ATOM 794 N N . LEU A 1 97 ? 3.261 0.277 -7.567 1.00 97.12 97 LEU A N 1
ATOM 795 C CA . LEU A 1 97 ? 2.824 1.673 -7.492 1.00 97.12 97 LEU A CA 1
ATOM 796 C C . LEU A 1 97 ? 3.204 2.431 -8.767 1.00 97.12 97 LEU A C 1
ATOM 798 O O . LEU A 1 97 ? 2.366 3.095 -9.373 1.00 97.12 97 LEU A O 1
ATOM 802 N N . ASP A 1 98 ? 4.453 2.296 -9.204 1.00 95.56 98 ASP A N 1
ATOM 803 C CA . ASP A 1 98 ? 4.967 2.979 -10.386 1.00 95.56 98 ASP A CA 1
ATOM 804 C C . ASP A 1 98 ? 4.303 2.511 -11.682 1.00 95.56 98 ASP A C 1
ATOM 806 O O . ASP A 1 98 ? 4.021 3.328 -12.559 1.00 95.56 98 ASP A O 1
ATOM 810 N N . GLN A 1 99 ? 4.037 1.212 -11.803 1.00 95.50 99 GLN A N 1
ATOM 811 C CA . GLN A 1 99 ? 3.290 0.637 -12.916 1.00 95.50 99 GLN A CA 1
ATOM 812 C C . GLN A 1 99 ? 1.854 1.163 -12.922 1.00 95.50 99 GLN A C 1
ATOM 814 O O . GLN A 1 99 ? 1.338 1.552 -13.965 1.00 95.50 99 GLN A O 1
ATOM 819 N N . SER A 1 100 ? 1.220 1.231 -11.750 1.00 96.19 100 SER A N 1
ATOM 820 C CA . SER A 1 100 ? -0.151 1.732 -11.603 1.00 96.19 100 SER A CA 1
ATOM 821 C C . SER A 1 100 ? -0.273 3.219 -11.936 1.00 96.19 100 SER A C 1
ATOM 823 O O . SER A 1 100 ? -1.328 3.655 -12.388 1.00 96.19 100 SER A O 1
ATOM 825 N N . ALA A 1 101 ? 0.811 3.981 -11.765 1.00 94.94 101 ALA A N 1
ATOM 826 C CA . ALA A 1 101 ? 0.939 5.367 -12.207 1.00 94.94 101 ALA A CA 1
ATOM 827 C C . ALA A 1 101 ? 1.343 5.516 -13.691 1.00 94.94 101 ALA A C 1
ATOM 829 O O . ALA A 1 101 ? 1.584 6.635 -14.135 1.00 94.94 101 ALA A O 1
ATOM 830 N N . ASN A 1 102 ? 1.439 4.420 -14.457 1.00 92.25 102 ASN A N 1
ATOM 831 C CA . ASN A 1 102 ? 1.930 4.379 -15.844 1.00 92.25 102 ASN A CA 1
ATOM 832 C C . ASN A 1 102 ? 3.365 4.913 -16.031 1.00 92.25 102 ASN A C 1
ATOM 834 O O . ASN A 1 102 ? 3.689 5.480 -17.073 1.00 92.25 102 ASN A O 1
ATOM 838 N N . ILE A 1 103 ? 4.234 4.745 -15.031 1.00 88.56 103 ILE A N 1
ATOM 839 C CA . ILE A 1 103 ? 5.633 5.202 -15.090 1.00 88.56 103 ILE A CA 1
ATOM 840 C C . ILE A 1 103 ? 6.605 4.033 -15.271 1.00 88.56 103 ILE A C 1
ATOM 842 O O . ILE A 1 103 ? 7.630 4.188 -15.931 1.00 88.56 103 ILE A O 1
ATOM 846 N N . ALA A 1 104 ? 6.314 2.868 -14.688 1.00 81.62 104 ALA A N 1
ATOM 847 C CA . ALA A 1 104 ? 7.147 1.680 -14.863 1.00 81.62 104 ALA A CA 1
ATOM 848 C C . ALA A 1 104 ? 6.640 0.791 -16.007 1.00 81.62 104 ALA A C 1
ATOM 850 O O . ALA A 1 104 ? 5.444 0.524 -16.120 1.00 81.62 104 ALA A O 1
ATOM 851 N N . SER A 1 105 ? 7.578 0.298 -16.815 1.00 76.38 105 SER A N 1
ATOM 852 C CA . SER A 1 105 ? 7.389 -0.740 -17.834 1.00 76.38 105 SER A CA 1
ATOM 853 C C . SER A 1 105 ? 8.673 -1.575 -17.966 1.00 76.38 105 SER A C 1
ATOM 855 O O . SER A 1 105 ? 9.716 -1.182 -17.436 1.00 76.38 105 SER A O 1
ATOM 857 N N . GLY A 1 106 ? 8.604 -2.721 -18.647 1.00 83.12 106 GLY A N 1
ATOM 858 C CA . GLY A 1 106 ? 9.756 -3.592 -18.910 1.00 83.12 106 GLY A CA 1
ATOM 859 C C . GLY A 1 106 ? 10.009 -4.651 -17.833 1.00 83.12 106 GLY A C 1
ATOM 860 O O . GLY A 1 106 ? 9.124 -4.973 -17.042 1.00 83.12 106 GLY A O 1
ATOM 861 N N . GLU A 1 107 ? 11.239 -5.167 -17.782 1.00 80.75 107 GLU A N 1
ATOM 862 C CA . GLU A 1 107 ? 11.603 -6.401 -17.062 1.00 80.75 107 GLU A CA 1
ATOM 863 C C . GLU A 1 107 ? 11.178 -6.429 -15.584 1.00 80.75 107 GLU A C 1
ATOM 865 O O . GLU A 1 107 ? 10.759 -7.462 -15.071 1.00 80.75 107 GLU A O 1
ATOM 870 N N . ALA A 1 108 ? 11.232 -5.293 -14.882 1.00 79.75 108 ALA A N 1
ATOM 871 C CA . ALA A 1 108 ? 10.817 -5.207 -13.480 1.00 79.75 108 ALA A CA 1
ATOM 872 C C . ALA A 1 108 ? 9.306 -5.434 -13.285 1.00 79.75 108 ALA A C 1
ATOM 874 O O . ALA A 1 108 ? 8.887 -6.005 -12.278 1.00 79.75 108 ALA A O 1
ATOM 875 N N . VAL A 1 109 ? 8.491 -4.996 -14.247 1.00 84.69 109 VAL A N 1
ATOM 876 C CA . VAL A 1 109 ? 7.044 -5.243 -14.273 1.00 84.69 109 VAL A CA 1
ATOM 877 C C . VAL A 1 109 ? 6.762 -6.695 -14.657 1.00 84.69 109 VAL A C 1
ATOM 879 O O . VAL A 1 109 ? 5.917 -7.336 -14.033 1.00 84.69 109 VAL A O 1
ATOM 882 N N . ASP A 1 110 ? 7.513 -7.241 -15.611 1.00 89.25 110 ASP A N 1
ATOM 883 C CA . ASP A 1 110 ? 7.374 -8.639 -16.032 1.00 89.25 110 ASP A CA 1
ATOM 884 C C . ASP A 1 110 ? 7.722 -9.608 -14.893 1.00 89.25 110 ASP A C 1
ATOM 886 O O . ASP A 1 110 ? 7.025 -10.599 -14.671 1.00 89.25 110 ASP A O 1
ATOM 890 N N . LEU A 1 111 ? 8.737 -9.279 -14.088 1.00 87.56 111 LEU A N 1
ATOM 891 C CA . LEU A 1 111 ? 9.083 -10.033 -12.883 1.00 87.56 111 LEU A CA 1
ATOM 892 C C . LEU A 1 111 ? 7.926 -10.085 -11.883 1.00 87.56 111 LEU A C 1
ATOM 894 O O . LEU A 1 111 ? 7.692 -11.139 -11.288 1.00 87.56 111 LEU A O 1
ATOM 898 N N . LEU A 1 112 ? 7.167 -8.994 -11.718 1.00 91.69 112 LEU A N 1
ATOM 899 C CA . LEU A 1 112 ? 5.982 -8.999 -10.858 1.00 91.69 112 LEU A CA 1
ATOM 900 C C . LEU A 1 112 ? 4.876 -9.912 -11.386 1.00 91.69 112 LEU A C 1
ATOM 902 O O . LEU A 1 112 ? 4.075 -10.377 -10.581 1.00 91.69 112 LEU A O 1
ATOM 906 N N . ALA A 1 113 ? 4.810 -10.191 -12.688 1.00 90.56 113 ALA A N 1
ATOM 907 C CA . ALA A 1 113 ? 3.793 -11.073 -13.260 1.00 90.56 113 ALA A CA 1
ATOM 908 C C . ALA A 1 113 ? 4.033 -12.565 -12.953 1.00 90.56 113 ALA A C 1
ATOM 910 O O . ALA A 1 113 ? 3.111 -13.366 -13.091 1.00 90.56 113 ALA A O 1
ATOM 911 N N . THR A 1 114 ? 5.237 -12.940 -12.510 1.00 95.12 114 THR A N 1
ATOM 912 C CA . THR A 1 114 ? 5.564 -14.316 -12.095 1.00 95.12 114 THR A CA 1
ATOM 913 C C . THR A 1 114 ? 4.946 -14.679 -10.740 1.00 95.12 114 THR A C 1
ATOM 915 O O . THR A 1 114 ? 4.668 -13.801 -9.923 1.00 95.12 114 THR A O 1
ATOM 918 N N . ASP A 1 115 ? 4.793 -15.974 -10.443 1.00 95.75 115 ASP A N 1
ATOM 919 C CA . ASP A 1 115 ? 4.252 -16.438 -9.153 1.00 95.75 115 ASP A CA 1
ATOM 920 C C . ASP A 1 115 ? 5.081 -15.963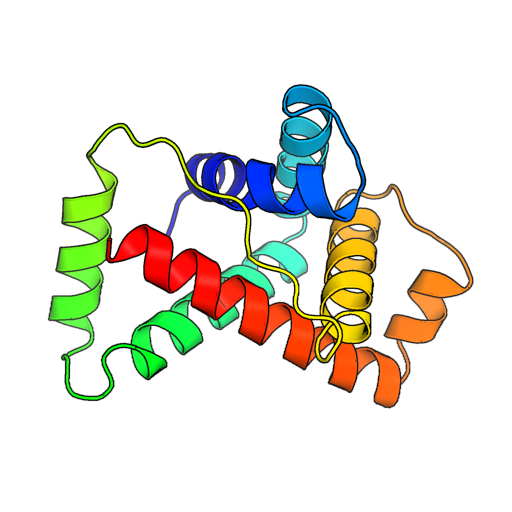 -7.950 1.00 95.75 115 ASP A C 1
ATOM 922 O O . ASP A 1 115 ? 4.533 -15.542 -6.924 1.00 95.75 115 ASP A O 1
ATOM 926 N N . ASP A 1 116 ? 6.410 -15.980 -8.082 1.00 94.62 116 ASP A N 1
ATOM 927 C CA . ASP A 1 116 ? 7.320 -15.473 -7.057 1.00 94.62 116 ASP A CA 1
ATOM 928 C C . ASP A 1 116 ? 7.227 -13.953 -6.908 1.00 94.62 116 ASP A C 1
ATOM 930 O O . ASP A 1 116 ? 7.163 -13.449 -5.783 1.00 94.62 116 ASP A O 1
ATOM 934 N N . GLY A 1 117 ? 7.142 -13.223 -8.022 1.00 95.12 117 GLY A N 1
ATOM 935 C CA . GLY A 1 117 ? 6.904 -11.782 -8.022 1.00 95.12 117 GLY A CA 1
ATOM 936 C C . GLY A 1 117 ? 5.597 -11.418 -7.322 1.00 95.12 117 GLY A C 1
ATOM 937 O O . GLY A 1 117 ? 5.589 -10.572 -6.427 1.00 95.12 117 GLY A O 1
ATOM 938 N N . GLN A 1 118 ? 4.511 -12.125 -7.636 1.00 96.38 118 GLN A N 1
ATOM 939 C CA . GLN A 1 118 ? 3.213 -11.962 -6.981 1.00 96.38 118 GLN A CA 1
ATOM 940 C C . GLN A 1 118 ? 3.278 -12.291 -5.485 1.00 96.38 118 GLN A C 1
ATOM 942 O O . GLN A 1 118 ? 2.686 -11.587 -4.666 1.00 96.38 118 GLN A O 1
ATOM 947 N N . ARG A 1 119 ? 4.026 -13.325 -5.085 1.00 97.31 119 ARG A N 1
ATOM 948 C CA . ARG A 1 119 ? 4.231 -13.665 -3.667 1.00 97.31 119 ARG A CA 1
ATOM 949 C C . ARG A 1 119 ? 4.961 -12.552 -2.914 1.00 97.31 119 ARG A C 1
ATOM 951 O O . ARG A 1 119 ? 4.559 -12.209 -1.800 1.00 97.31 119 ARG A O 1
ATOM 958 N N . ILE A 1 120 ? 6.008 -11.980 -3.504 1.00 97.38 120 ILE A N 1
ATOM 959 C CA . ILE A 1 120 ? 6.764 -10.871 -2.907 1.00 97.38 120 ILE A CA 1
ATOM 960 C C . ILE A 1 120 ? 5.906 -9.598 -2.865 1.00 97.38 120 ILE A C 1
ATOM 962 O O . ILE A 1 120 ? 5.884 -8.912 -1.841 1.00 97.38 120 ILE A O 1
ATOM 966 N N . LEU A 1 121 ? 5.138 -9.322 -3.923 1.00 97.44 121 LEU A N 1
ATOM 967 C CA . LEU A 1 121 ? 4.205 -8.198 -3.976 1.00 97.44 121 LEU A CA 1
ATOM 968 C C . LEU A 1 121 ? 3.131 -8.296 -2.891 1.00 97.44 121 LEU A C 1
ATOM 970 O O . LEU A 1 121 ? 2.907 -7.316 -2.187 1.00 97.44 121 LEU A O 1
ATOM 974 N N . ARG A 1 122 ? 2.518 -9.471 -2.690 1.00 97.56 122 ARG A N 1
ATOM 975 C CA . ARG A 1 122 ? 1.549 -9.695 -1.601 1.00 97.56 122 ARG A CA 1
ATOM 976 C C . ARG A 1 122 ? 2.146 -9.379 -0.232 1.00 97.56 122 ARG A C 1
ATOM 978 O O . ARG A 1 122 ? 1.491 -8.754 0.596 1.00 97.56 122 ARG A O 1
ATOM 985 N N . ARG A 1 123 ? 3.413 -9.740 0.002 1.00 97.75 123 ARG A N 1
ATOM 986 C CA . ARG A 1 123 ? 4.121 -9.342 1.229 1.00 97.75 123 ARG A CA 1
ATOM 987 C C . ARG A 1 123 ? 4.300 -7.824 1.314 1.00 97.75 123 ARG A C 1
ATOM 989 O O . ARG A 1 123 ? 4.120 -7.263 2.390 1.00 97.75 123 ARG A O 1
ATOM 996 N N . GLY A 1 124 ? 4.630 -7.159 0.208 1.00 98.00 124 GLY A N 1
ATOM 997 C CA . GLY A 1 124 ? 4.748 -5.698 0.144 1.00 98.00 124 GLY A CA 1
ATOM 998 C C . GLY A 1 124 ? 3.431 -4.994 0.468 1.00 98.00 124 GLY A C 1
ATOM 999 O O . GLY A 1 124 ? 3.402 -4.088 1.299 1.00 98.00 124 GLY A O 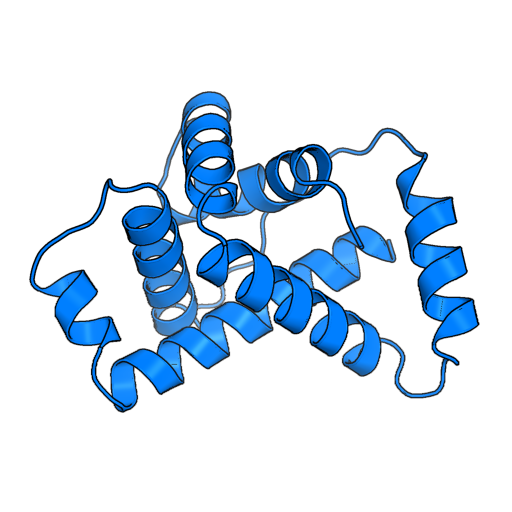1
ATOM 1000 N N . LEU A 1 125 ? 2.339 -5.481 -0.122 1.00 98.25 125 LEU A N 1
ATOM 1001 C CA . LEU A 1 125 ? 0.964 -5.066 0.143 1.00 98.25 125 LEU A CA 1
ATOM 1002 C C . LEU A 1 125 ? 0.583 -5.240 1.622 1.00 98.25 125 LEU A C 1
ATOM 1004 O O . LEU A 1 125 ? 0.124 -4.286 2.247 1.00 98.25 125 LEU A O 1
ATOM 1008 N N . ALA A 1 126 ? 0.883 -6.390 2.228 1.00 98.00 126 ALA A N 1
ATOM 1009 C CA . ALA A 1 126 ? 0.639 -6.616 3.653 1.00 98.00 126 ALA A CA 1
ATOM 1010 C C . ALA A 1 126 ? 1.433 -5.647 4.555 1.00 98.00 126 ALA A C 1
ATOM 1012 O O . ALA A 1 126 ? 0.902 -5.119 5.535 1.00 98.00 126 ALA A O 1
ATOM 1013 N N . LEU A 1 127 ? 2.701 -5.371 4.222 1.00 98.06 127 LEU A N 1
ATOM 1014 C CA . LEU A 1 127 ? 3.542 -4.434 4.975 1.00 98.06 127 LEU A CA 1
ATOM 1015 C C . LEU A 1 127 ? 2.996 -3.003 4.923 1.00 98.06 127 LEU A C 1
ATOM 1017 O O . LEU A 1 127 ? 2.892 -2.349 5.966 1.00 98.06 127 LEU A O 1
ATOM 1021 N N . ILE A 1 128 ? 2.632 -2.514 3.731 1.00 98.00 128 ILE A N 1
ATOM 1022 C CA . ILE A 1 128 ? 2.059 -1.171 3.599 1.00 98.00 128 ILE A CA 1
ATOM 1023 C C . ILE A 1 128 ? 0.664 -1.098 4.219 1.00 98.00 128 ILE A C 1
ATOM 1025 O O . ILE A 1 128 ? 0.374 -0.135 4.925 1.00 98.00 128 ILE A O 1
ATOM 1029 N N . GLY A 1 129 ? -0.160 -2.130 4.040 1.00 97.19 129 GLY A N 1
ATOM 1030 C CA . GLY A 1 129 ? -1.491 -2.231 4.626 1.00 97.19 129 GLY A CA 1
ATOM 1031 C C . GLY A 1 129 ? -1.451 -2.102 6.145 1.00 97.19 129 GLY A C 1
ATOM 1032 O O . GLY A 1 129 ? -2.102 -1.226 6.713 1.00 97.19 129 GLY A O 1
ATOM 1033 N N . ARG A 1 130 ? -0.578 -2.875 6.800 1.00 96.62 130 ARG A N 1
ATOM 1034 C CA . ARG A 1 130 ? -0.348 -2.795 8.248 1.00 96.62 130 ARG A CA 1
ATOM 1035 C C . ARG A 1 130 ? 0.171 -1.429 8.700 1.00 96.62 130 ARG A C 1
ATOM 1037 O O . ARG A 1 130 ? -0.260 -0.914 9.731 1.00 96.62 130 ARG A O 1
ATOM 1044 N N . HIS A 1 131 ? 1.113 -0.832 7.969 1.00 96.88 131 HIS A N 1
ATOM 1045 C CA . HIS A 1 131 ? 1.623 0.506 8.298 1.00 96.88 131 HIS A CA 1
ATOM 1046 C C . HIS A 1 131 ? 0.509 1.557 8.254 1.00 96.88 131 HIS A C 1
ATOM 1048 O O . HIS A 1 131 ? 0.331 2.326 9.199 1.00 96.88 131 HIS A O 1
ATOM 1054 N N . LEU A 1 132 ? -0.276 1.560 7.178 1.00 95.12 132 LEU A N 1
ATOM 1055 C CA . LEU A 1 132 ? -1.377 2.498 6.996 1.00 95.12 132 LEU A CA 1
ATOM 1056 C C . LEU A 1 132 ? -2.495 2.269 8.019 1.00 95.12 132 LEU A C 1
ATOM 1058 O O . LEU A 1 132 ? -2.987 3.239 8.589 1.00 95.12 132 LEU A O 1
ATOM 1062 N N . ALA A 1 133 ? -2.835 1.015 8.326 1.00 94.19 133 ALA A N 1
ATOM 1063 C CA . ALA A 1 133 ? -3.754 0.662 9.406 1.00 94.19 133 ALA A CA 1
ATOM 1064 C C . ALA A 1 133 ? -3.310 1.261 10.751 1.00 94.19 133 ALA A C 1
ATOM 1066 O O . ALA A 1 133 ? -4.097 1.903 11.448 1.00 94.19 133 ALA A O 1
ATOM 1067 N N . ASN A 1 134 ? -2.025 1.140 11.085 1.00 93.25 134 ASN A N 1
ATOM 1068 C CA . ASN A 1 134 ? -1.467 1.736 12.295 1.00 93.25 134 ASN A CA 1
ATOM 1069 C C . ASN A 1 134 ? -1.559 3.267 12.297 1.00 93.25 134 ASN A C 1
ATOM 1071 O O . ASN A 1 134 ? -1.934 3.857 13.310 1.00 93.25 134 ASN A O 1
ATOM 1075 N N . GLU A 1 135 ? -1.291 3.928 11.171 1.00 92.00 135 GLU A N 1
ATOM 1076 C CA . GLU A 1 135 ? -1.445 5.385 11.061 1.00 92.00 135 GLU A CA 1
ATOM 1077 C C . GLU A 1 135 ? -2.918 5.838 11.161 1.00 92.00 135 GLU A C 1
ATOM 1079 O O . GLU A 1 135 ? -3.184 6.928 11.676 1.00 92.00 135 GLU A O 1
ATOM 1084 N N . LEU A 1 136 ? -3.885 5.004 10.753 1.00 89.69 136 LEU A N 1
ATOM 1085 C CA . LEU A 1 136 ? -5.319 5.256 10.971 1.00 89.69 136 LEU A CA 1
ATOM 1086 C C . LEU A 1 136 ? -5.719 5.141 12.448 1.00 89.69 136 LEU A C 1
ATOM 1088 O O . LEU A 1 136 ? -6.569 5.904 12.915 1.00 89.69 136 LEU A O 1
ATOM 1092 N N . LEU A 1 137 ? -5.126 4.191 13.173 1.00 87.12 137 LEU A N 1
ATOM 1093 C CA . LEU A 1 137 ? -5.457 3.888 14.569 1.00 87.12 137 LEU A CA 1
ATOM 1094 C C . LEU A 1 137 ? -4.706 4.744 15.591 1.00 87.12 137 LEU A C 1
ATOM 1096 O O . LEU A 1 137 ? -5.171 4.876 16.729 1.00 87.12 137 LEU A O 1
ATOM 1100 N N . ARG A 1 138 ? -3.563 5.312 15.206 1.00 82.69 138 ARG A N 1
ATOM 1101 C CA . ARG A 1 138 ? -2.770 6.236 16.025 1.00 82.69 138 ARG A CA 1
ATOM 1102 C C . ARG A 1 138 ? -3.568 7.470 16.414 1.00 82.69 138 ARG A C 1
ATOM 1104 O O . ARG A 1 138 ? -3.275 8.138 17.424 1.00 82.69 138 ARG A O 1
#

Radius of gyration: 14.59 Å; chains: 1; bounding box: 35×34×38 Å

Secondary structure (DSSP, 8-state):
---HHHHHHHHHHHHHHHHT--HHHHHHHHHHHTTSHHHHHHHHHHHHHHHHHH-TTS-HHHHHHHHHHHHTS---PPPPPPPGGGHHHHHHHHHHHHHHTT---SHHHHHHHSHHHHHHHHHHHHHHHHHHHHHHH-